Protein AF-A0A947JYG7-F1 (afdb_monomer_lite)

Structure (mmCIF, N/CA/C/O backbone):
data_AF-A0A947JYG7-F1
#
_entry.id   AF-A0A947JYG7-F1
#
loop_
_atom_site.group_PDB
_atom_site.id
_atom_site.type_symbol
_atom_site.label_atom_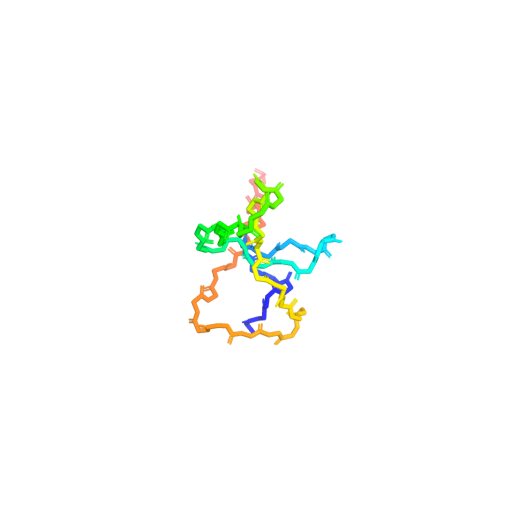id
_atom_site.label_alt_id
_atom_site.label_comp_id
_atom_site.label_asym_id
_atom_site.label_entity_id
_atom_site.label_seq_id
_atom_site.pdbx_PDB_ins_code
_atom_site.Cartn_x
_atom_site.Cartn_y
_atom_site.Cartn_z
_atom_site.occupancy
_atom_site.B_iso_or_equiv
_atom_site.auth_seq_id
_atom_site.auth_comp_id
_atom_site.auth_asym_id
_atom_site.auth_atom_id
_atom_site.pdbx_PDB_model_num
ATOM 1 N N . MET A 1 1 ? -2.654 -5.449 12.367 1.00 71.38 1 MET A N 1
ATOM 2 C CA . MET A 1 1 ? -1.498 -4.601 11.979 1.00 71.38 1 MET A CA 1
ATOM 3 C C . MET A 1 1 ? -1.307 -4.770 10.481 1.00 71.38 1 MET A C 1
ATOM 5 O O . MET A 1 1 ? -0.264 -5.230 10.037 1.00 71.38 1 MET A O 1
ATOM 9 N N . HIS A 1 2 ? -2.359 -4.491 9.717 1.00 89.94 2 HIS A N 1
ATOM 10 C CA . HIS A 1 2 ? -2.441 -4.910 8.323 1.00 89.94 2 HIS A CA 1
ATOM 11 C C . HIS A 1 2 ? -2.050 -3.774 7.390 1.00 89.94 2 HIS A C 1
ATOM 13 O O . HIS A 1 2 ? -2.042 -2.601 7.788 1.00 89.94 2 HIS A O 1
ATOM 19 N N . CYS A 1 3 ? -1.726 -4.127 6.152 1.00 90.50 3 CYS A N 1
ATOM 20 C CA . CYS A 1 3 ? -1.388 -3.181 5.107 1.00 90.50 3 CYS A CA 1
ATOM 21 C C . CYS A 1 3 ? -2.440 -2.068 4.976 1.00 90.50 3 CYS A C 1
ATOM 23 O O . CYS A 1 3 ? -2.036 -0.916 4.890 1.00 90.50 3 CYS A O 1
ATOM 25 N N . GLU A 1 4 ? -3.742 -2.341 5.120 1.00 90.38 4 GLU A N 1
ATOM 26 C CA . GLU A 1 4 ? -4.816 -1.328 5.023 1.00 90.38 4 GLU A CA 1
ATOM 27 C C . GLU A 1 4 ? -4.600 -0.060 5.876 1.00 90.38 4 GLU A C 1
ATOM 29 O O . GLU A 1 4 ? -4.968 1.038 5.469 1.00 90.38 4 GLU A O 1
ATOM 34 N N . SER A 1 5 ? -3.977 -0.202 7.052 1.00 90.38 5 SER A N 1
ATOM 35 C CA . SER A 1 5 ? -3.737 0.887 8.015 1.00 90.38 5 SER A CA 1
ATOM 36 C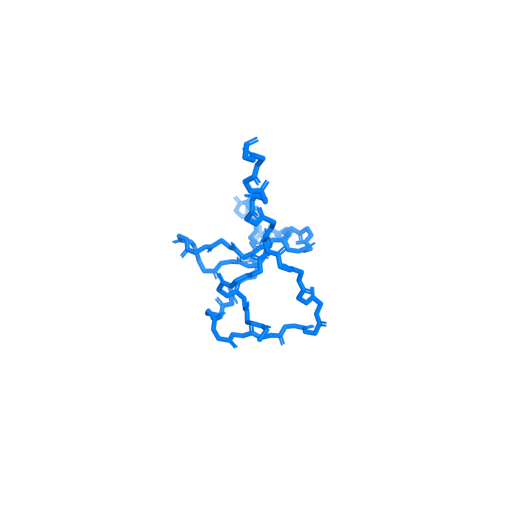 C . SER A 1 5 ? -2.268 1.331 8.053 1.00 90.38 5 SER A C 1
ATOM 38 O O . SER A 1 5 ? -1.849 2.083 8.940 1.00 90.38 5 SER A O 1
ATOM 40 N N . CYS A 1 6 ? -1.449 0.824 7.131 1.00 92.31 6 CYS A N 1
ATOM 41 C CA . CYS A 1 6 ? -0.018 1.077 7.071 1.00 92.31 6 CYS A CA 1
ATOM 42 C C . CYS A 1 6 ? 0.279 2.316 6.218 1.00 92.31 6 CYS A C 1
ATOM 44 O O . CYS A 1 6 ? -0.235 2.453 5.110 1.00 92.31 6 CYS A O 1
ATOM 46 N N . LYS A 1 7 ? 1.199 3.178 6.664 1.00 92.75 7 LYS A N 1
ATOM 47 C CA . LYS A 1 7 ? 1.589 4.405 5.942 1.00 92.75 7 LYS A CA 1
ATOM 48 C C . LYS A 1 7 ? 2.164 4.164 4.543 1.00 92.75 7 LYS A C 1
ATOM 50 O O . LYS A 1 7 ? 2.259 5.091 3.747 1.00 92.75 7 LYS A O 1
ATOM 55 N N . PHE A 1 8 ? 2.633 2.946 4.284 1.00 92.06 8 PHE A N 1
ATOM 56 C CA . PHE A 1 8 ? 3.265 2.560 3.024 1.00 92.06 8 PHE A CA 1
ATOM 57 C C . PHE A 1 8 ? 2.294 1.902 2.044 1.00 92.06 8 PHE A C 1
ATOM 59 O O . PHE A 1 8 ? 2.669 1.668 0.898 1.00 92.06 8 PHE A O 1
ATOM 66 N N . TYR A 1 9 ? 1.089 1.549 2.481 1.00 92.62 9 TYR A N 1
ATOM 67 C CA . TYR A 1 9 ? 0.133 0.853 1.637 1.00 92.62 9 TYR A CA 1
ATOM 68 C C . TYR A 1 9 ? -0.625 1.837 0.750 1.00 92.62 9 TYR A C 1
ATOM 70 O O . TYR A 1 9 ? -1.141 2.850 1.225 1.00 92.62 9 TYR A O 1
ATOM 78 N N . GLN A 1 10 ? -0.695 1.535 -0.545 1.00 92.69 10 GLN A N 1
ATOM 79 C CA . GLN A 1 10 ? -1.489 2.292 -1.502 1.00 92.69 10 GLN A CA 1
ATOM 80 C C . GLN A 1 10 ? -2.776 1.523 -1.819 1.00 92.69 10 GLN A C 1
ATOM 82 O O . GLN A 1 10 ? -2.764 0.588 -2.618 1.00 92.69 10 GLN A O 1
ATOM 87 N N . ALA A 1 11 ? -3.893 1.943 -1.222 1.00 89.25 11 ALA A N 1
ATOM 88 C CA . ALA A 1 11 ? -5.197 1.307 -1.391 1.00 89.25 11 ALA A CA 1
ATOM 89 C C . ALA A 1 11 ? -5.710 1.299 -2.842 1.00 89.25 11 ALA A C 1
ATOM 91 O O . ALA A 1 11 ? -6.343 0.328 -3.246 1.00 89.25 11 ALA A O 1
ATOM 92 N N . MET A 1 12 ? -5.419 2.331 -3.647 1.00 88.81 12 MET A N 1
ATOM 93 C CA . MET A 1 12 ? -5.927 2.400 -5.031 1.00 88.81 12 MET A CA 1
ATOM 94 C C . MET A 1 12 ? -5.299 1.350 -5.952 1.00 88.81 12 MET A C 1
ATOM 96 O O . MET A 1 12 ? -5.962 0.861 -6.860 1.00 88.81 12 MET A O 1
ATOM 100 N N . SER A 1 13 ? -4.035 1.004 -5.709 1.00 89.12 13 SER A N 1
ATOM 101 C CA . SER A 1 13 ? -3.285 0.046 -6.530 1.00 89.12 13 SER A CA 1
ATOM 102 C C . SER A 1 13 ? -3.049 -1.292 -5.822 1.00 89.12 13 SER A C 1
ATOM 104 O O . SER A 1 13 ? -2.529 -2.221 -6.431 1.00 89.12 13 SER A O 1
ATOM 106 N N . SER A 1 14 ? -3.427 -1.400 -4.542 1.00 92.38 14 SER A N 1
ATOM 107 C CA . SER A 1 14 ? -3.095 -2.530 -3.663 1.00 92.38 14 SER A CA 1
ATOM 108 C C . SER A 1 14 ? -1.592 -2.837 -3.655 1.00 92.38 14 SER A C 1
ATOM 110 O O . SER A 1 14 ? -1.177 -3.973 -3.859 1.00 92.38 14 SER A O 1
ATOM 112 N N . GLU A 1 15 ? -0.764 -1.803 -3.471 1.00 93.38 15 GLU A N 1
ATOM 113 C CA . GLU A 1 15 ? 0.704 -1.877 -3.553 1.00 93.38 15 GLU A CA 1
ATOM 114 C C . GLU A 1 15 ? 1.368 -1.529 -2.215 1.00 93.38 15 GLU A C 1
ATOM 116 O O . GLU A 1 15 ? 0.935 -0.607 -1.517 1.00 93.38 15 GLU A O 1
ATOM 121 N N . CYS A 1 16 ? 2.477 -2.198 -1.882 1.00 92.06 16 CYS A N 1
ATOM 122 C CA . CYS A 1 16 ? 3.315 -1.827 -0.740 1.00 92.06 16 CYS A CA 1
ATOM 123 C C . CYS A 1 16 ? 4.487 -0.943 -1.179 1.00 92.06 16 CYS A C 1
ATOM 125 O O . CYS A 1 16 ? 5.386 -1.397 -1.885 1.00 92.06 16 CYS A O 1
ATOM 127 N N . ARG A 1 17 ? 4.529 0.307 -0.699 1.00 91.12 17 ARG A N 1
ATOM 128 C CA . ARG A 1 17 ? 5.584 1.286 -1.017 1.00 91.12 17 ARG A CA 1
ATOM 129 C C . ARG A 1 17 ? 6.707 1.388 0.009 1.00 91.12 17 ARG A C 1
ATOM 131 O O . ARG A 1 17 ? 7.359 2.423 0.128 1.00 91.12 17 ARG A O 1
ATOM 138 N N . ARG A 1 18 ? 6.926 0.323 0.781 1.00 90.81 18 ARG A N 1
ATOM 139 C CA . ARG A 1 18 ? 7.976 0.302 1.807 1.00 90.81 18 ARG A CA 1
ATOM 140 C C . ARG A 1 18 ? 9.384 0.267 1.204 1.00 90.81 18 ARG A C 1
ATOM 142 O O . ARG A 1 18 ? 10.265 0.965 1.697 1.00 90.81 18 ARG A O 1
ATOM 149 N N . TYR A 1 19 ? 9.586 -0.530 0.158 1.00 89.50 19 TYR A N 1
ATOM 150 C CA . TYR A 1 19 ? 10.883 -0.752 -0.489 1.00 89.50 19 TYR A CA 1
ATOM 151 C C . TYR A 1 19 ? 10.858 -0.288 -1.929 1.00 89.50 19 TYR A C 1
ATOM 153 O O . TYR A 1 19 ? 9.849 -0.507 -2.577 1.00 89.50 19 TYR A O 1
ATOM 161 N N . ALA A 1 20 ? 11.963 0.278 -2.426 1.00 87.81 20 ALA A N 1
ATOM 162 C CA . ALA A 1 20 ? 12.078 0.748 -3.806 1.00 87.81 20 ALA A CA 1
ATOM 163 C C . ALA A 1 20 ? 11.465 -0.246 -4.818 1.00 87.81 20 ALA A C 1
ATOM 165 O O . ALA A 1 20 ? 11.652 -1.457 -4.665 1.00 87.81 20 ALA A O 1
ATOM 166 N N . PRO A 1 21 ? 10.741 0.251 -5.837 1.00 87.25 21 PRO A N 1
ATOM 167 C CA . PRO A 1 21 ? 10.049 -0.607 -6.783 1.00 87.25 21 PRO A CA 1
ATOM 168 C C . PRO A 1 21 ? 11.061 -1.443 -7.565 1.00 87.25 21 PRO A C 1
ATOM 170 O O . PRO A 1 21 ? 12.174 -0.990 -7.854 1.00 87.25 21 PRO A O 1
ATOM 173 N N . SER A 1 22 ? 10.673 -2.661 -7.924 1.00 84.81 22 SER A N 1
ATOM 174 C CA . SER A 1 22 ? 11.527 -3.533 -8.719 1.00 84.81 22 SER A CA 1
ATOM 175 C C . SER A 1 22 ? 11.662 -2.966 -10.136 1.00 84.81 22 SER A C 1
ATOM 177 O O . SER A 1 22 ? 10.658 -2.546 -10.72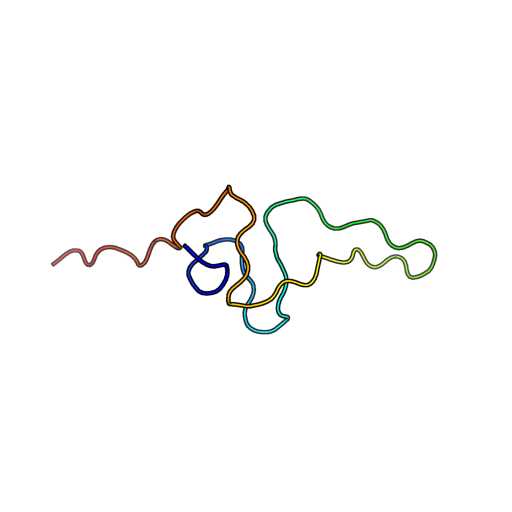4 1.00 84.81 22 SER A 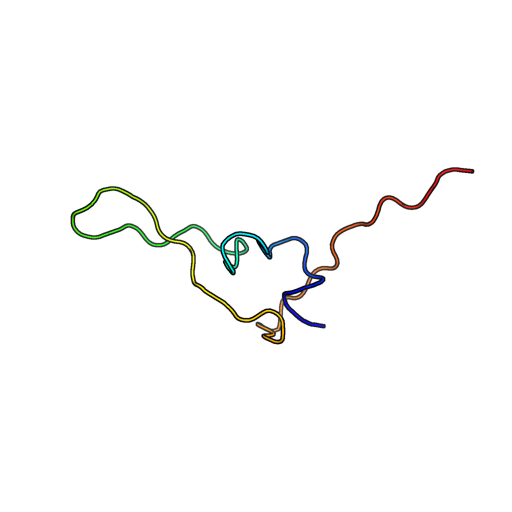O 1
ATOM 179 N N . PRO A 1 23 ? 12.881 -2.919 -10.702 1.00 80.56 23 PRO A N 1
ATOM 180 C CA . PRO A 1 23 ? 13.065 -2.488 -12.081 1.00 80.56 23 PRO A CA 1
ATOM 181 C C . PRO A 1 23 ? 12.344 -3.470 -13.014 1.00 80.56 23 PRO A C 1
ATOM 183 O O . PRO A 1 23 ? 12.564 -4.674 -12.913 1.00 80.56 23 PRO A O 1
ATOM 186 N N . ALA A 1 24 ? 11.490 -2.979 -13.919 1.00 73.12 24 ALA A N 1
ATOM 187 C CA . ALA A 1 24 ? 10.955 -3.834 -14.975 1.00 73.12 24 ALA A CA 1
ATOM 188 C C . ALA A 1 24 ? 12.057 -4.181 -15.972 1.00 73.12 24 ALA A C 1
ATOM 190 O O . ALA A 1 24 ? 12.679 -3.292 -16.566 1.00 73.12 24 ALA A O 1
ATOM 191 N N . GLU A 1 25 ? 12.248 -5.475 -16.207 1.00 62.84 25 GLU A N 1
ATOM 192 C CA . GLU A 1 25 ? 12.949 -5.942 -17.394 1.00 62.84 25 GLU A CA 1
ATOM 193 C C . GLU A 1 25 ? 12.043 -5.713 -18.610 1.00 62.84 25 GLU A C 1
ATOM 195 O O . GLU A 1 25 ? 11.035 -6.387 -18.781 1.00 62.84 25 GLU A O 1
ATOM 200 N N . GLY A 1 26 ? 12.378 -4.724 -19.443 1.00 67.62 26 GLY A N 1
ATOM 201 C CA . GLY A 1 26 ? 11.694 -4.465 -20.716 1.00 67.62 26 GLY A CA 1
ATOM 202 C C . GLY A 1 26 ? 10.935 -3.140 -20.761 1.00 67.62 26 GLY A C 1
ATOM 203 O O . GLY A 1 26 ? 11.335 -2.234 -21.492 1.00 67.62 26 GLY A O 1
ATOM 204 N N . ASP A 1 27 ? 9.879 -2.989 -19.960 1.00 68.62 27 ASP A N 1
ATOM 205 C CA . ASP A 1 27 ? 8.907 -1.885 -20.096 1.00 68.62 27 ASP A CA 1
ATOM 206 C C . ASP A 1 27 ? 9.324 -0.553 -19.447 1.00 68.62 27 ASP A C 1
ATOM 208 O O . ASP A 1 27 ? 8.573 0.426 -19.471 1.00 68.62 27 ASP A O 1
ATOM 212 N N . LYS A 1 28 ? 10.535 -0.489 -18.874 1.00 70.25 28 LYS A N 1
ATOM 213 C CA . LYS A 1 28 ? 11.126 0.693 -18.204 1.00 70.25 28 LYS A CA 1
ATOM 214 C C . LYS A 1 28 ? 10.278 1.304 -17.075 1.00 70.25 28 LYS A C 1
ATOM 216 O O . LYS A 1 28 ? 10.616 2.381 -16.585 1.00 70.25 28 LYS A O 1
ATOM 221 N N . GLN A 1 29 ? 9.206 0.646 -16.643 1.00 75.69 29 GLN A N 1
ATOM 222 C CA . GLN A 1 29 ? 8.342 1.095 -15.555 1.00 75.69 29 GLN A CA 1
ATOM 223 C C . GLN A 1 29 ? 8.628 0.270 -14.310 1.00 75.69 29 GLN A C 1
ATOM 225 O O . GLN A 1 29 ? 8.535 -0.945 -14.329 1.00 75.69 29 GLN A O 1
ATOM 230 N N . ALA A 1 30 ? 9.021 0.915 -13.220 1.00 84.12 30 ALA A N 1
ATOM 231 C CA . ALA A 1 30 ? 9.267 0.195 -11.981 1.00 84.12 30 ALA A CA 1
ATOM 232 C C . ALA A 1 30 ? 7.931 -0.230 -11.349 1.00 84.12 30 ALA A C 1
ATOM 234 O O . ALA A 1 30 ? 7.004 0.579 -11.271 1.00 84.12 30 ALA A O 1
ATOM 235 N N . HIS A 1 31 ? 7.844 -1.477 -10.886 1.00 85.12 31 HIS A N 1
ATOM 236 C CA . HIS A 1 31 ? 6.627 -2.025 -10.287 1.00 85.12 31 HIS A CA 1
ATOM 237 C C . HIS A 1 31 ? 6.791 -2.194 -8.781 1.00 85.12 31 HIS A C 1
ATOM 239 O O . HIS A 1 31 ? 7.819 -2.675 -8.298 1.00 85.12 31 HIS A O 1
ATOM 245 N N . TRP A 1 32 ? 5.765 -1.796 -8.036 1.00 89.75 32 TRP A N 1
ATOM 246 C CA . TRP A 1 32 ? 5.689 -2.079 -6.610 1.00 89.75 32 TRP A CA 1
ATOM 247 C C . TRP A 1 32 ? 5.059 -3.455 -6.392 1.00 89.75 32 TRP A C 1
ATOM 249 O O . TRP A 1 32 ? 4.228 -3.881 -7.193 1.00 89.75 32 TRP A O 1
ATOM 259 N N . PRO A 1 33 ? 5.430 -4.162 -5.315 1.00 89.19 33 PRO A N 1
ATOM 260 C CA . PRO A 1 33 ? 4.797 -5.428 -4.991 1.00 89.19 33 PRO A CA 1
ATOM 261 C C . PRO A 1 33 ? 3.326 -5.206 -4.631 1.00 89.19 33 PRO A C 1
ATOM 263 O O . PRO A 1 33 ? 3.002 -4.387 -3.762 1.00 89.19 33 PRO A O 1
ATOM 266 N N . ASN A 1 34 ? 2.444 -5.966 -5.278 1.00 91.69 34 ASN A N 1
ATOM 267 C CA . ASN A 1 34 ? 1.042 -6.043 -4.899 1.00 91.69 34 ASN A CA 1
ATOM 268 C C . ASN A 1 34 ? 0.892 -6.817 -3.584 1.00 91.69 34 ASN A C 1
ATOM 270 O O . ASN A 1 34 ? 1.460 -7.898 -3.430 1.00 91.69 34 ASN A O 1
ATOM 274 N N . VAL A 1 35 ? 0.122 -6.265 -2.648 1.00 91.81 35 VAL A N 1
ATOM 275 C CA . VAL A 1 35 ? -0.176 -6.871 -1.340 1.00 91.81 35 VAL A CA 1
ATOM 276 C C . VAL A 1 35 ? -1.665 -6.738 -1.042 1.00 91.81 35 VAL A C 1
ATOM 278 O O . VAL A 1 35 ? -2.300 -5.767 -1.464 1.00 91.81 35 VAL A O 1
ATOM 281 N N . ALA A 1 36 ? -2.234 -7.693 -0.312 1.00 92.25 36 ALA A N 1
ATOM 282 C CA . ALA A 1 36 ? -3.610 -7.595 0.146 1.00 92.25 36 ALA A CA 1
ATOM 283 C C . ALA A 1 36 ? -3.740 -6.578 1.289 1.00 92.25 36 ALA A C 1
ATOM 285 O O . ALA A 1 36 ? -2.791 -6.260 2.000 1.00 92.25 36 ALA A O 1
ATOM 286 N N . GLN A 1 37 ? -4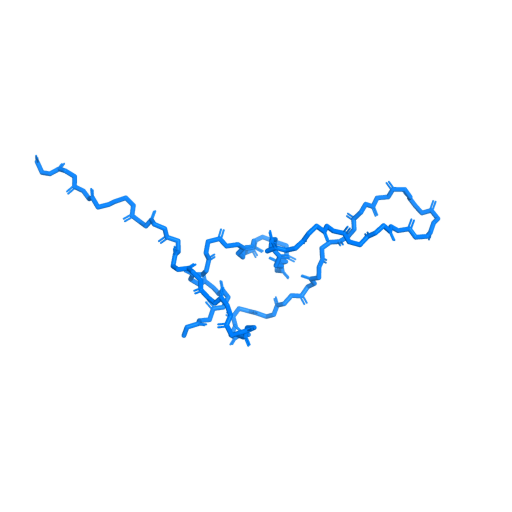.957 -6.087 1.508 1.00 91.25 37 GLN A N 1
ATOM 287 C CA . GLN A 1 37 ? -5.257 -5.186 2.625 1.00 91.25 37 GLN A CA 1
ATOM 288 C C . GLN A 1 37 ? -4.987 -5.835 3.987 1.00 91.25 37 GLN A C 1
ATOM 290 O O . GLN A 1 37 ? -4.501 -5.156 4.888 1.00 91.25 37 GLN A O 1
ATOM 295 N N . ASP A 1 38 ? -5.253 -7.138 4.092 1.00 92.50 38 ASP A N 1
ATOM 296 C CA . ASP A 1 38 ? -5.071 -7.952 5.298 1.00 92.50 38 ASP A CA 1
ATOM 297 C C . ASP A 1 38 ? -3.623 -8.463 5.466 1.00 92.50 38 ASP A C 1
ATOM 299 O O . ASP A 1 38 ? -3.273 -9.011 6.507 1.00 92.50 38 ASP A O 1
ATOM 303 N N . ASP A 1 39 ? -2.746 -8.249 4.473 1.00 91.31 39 ASP A N 1
ATOM 304 C CA . ASP A 1 39 ? -1.354 -8.695 4.559 1.00 91.31 39 ASP A CA 1
ATOM 305 C C . ASP A 1 39 ? -0.582 -7.966 5.660 1.00 91.31 39 ASP A C 1
ATOM 307 O O . ASP A 1 39 ? -0.859 -6.820 6.036 1.00 91.31 39 ASP A O 1
ATOM 311 N N . TRP A 1 40 ? 0.459 -8.634 6.153 1.00 89.75 40 TRP A N 1
ATOM 312 C CA . TRP A 1 40 ? 1.379 -8.063 7.121 1.00 89.75 40 TRP A CA 1
ATOM 313 C C . TRP A 1 40 ? 2.810 -8.543 6.880 1.00 89.75 40 TRP A C 1
ATOM 315 O O . TRP A 1 40 ? 3.134 -9.716 7.036 1.00 89.75 40 TRP A O 1
ATOM 325 N N . CYS A 1 41 ? 3.697 -7.602 6.555 1.00 88.38 41 CYS A N 1
ATOM 326 C CA . CYS A 1 41 ? 5.111 -7.874 6.292 1.00 88.38 41 CYS A CA 1
ATOM 327 C C . CYS A 1 41 ? 6.012 -7.837 7.543 1.00 88.38 41 CYS A C 1
ATOM 329 O O . CYS A 1 41 ? 7.231 -7.863 7.414 1.00 88.38 41 CYS A O 1
ATOM 331 N N . GLY A 1 42 ? 5.452 -7.703 8.752 1.00 89.06 42 GLY A N 1
ATOM 332 C CA . GLY A 1 42 ? 6.227 -7.562 9.995 1.00 89.06 42 GLY A CA 1
ATOM 333 C C . GLY A 1 42 ? 6.700 -6.135 10.298 1.00 89.06 42 GLY A C 1
ATOM 334 O O . GLY A 1 42 ? 6.951 -5.799 11.450 1.00 89.06 42 GLY A O 1
ATOM 335 N N . GLU A 1 43 ? 6.740 -5.253 9.299 1.00 88.19 43 GLU A N 1
ATOM 336 C CA . GLU A 1 43 ? 7.277 -3.892 9.429 1.00 88.19 43 GLU A CA 1
ATOM 337 C C . GLU A 1 43 ? 6.196 -2.807 9.312 1.00 88.19 43 GLU A C 1
ATOM 339 O O . GLU A 1 43 ? 6.391 -1.741 8.711 1.00 88.19 43 GLU A O 1
ATOM 344 N N . PHE A 1 44 ? 5.025 -3.111 9.869 1.00 89.62 44 PHE A N 1
ATOM 345 C CA . PHE A 1 44 ? 3.880 -2.212 9.914 1.00 89.62 44 PHE A CA 1
ATOM 346 C C . PHE A 1 44 ? 4.253 -0.884 10.585 1.00 89.62 44 PHE A C 1
ATOM 348 O O . PHE A 1 44 ? 4.808 -0.857 11.683 1.00 89.62 44 PHE A O 1
ATOM 355 N N . VAL A 1 45 ? 3.894 0.225 9.941 1.00 90.94 45 VAL A N 1
ATOM 356 C CA . VAL A 1 45 ? 3.968 1.562 10.534 1.00 90.94 45 VAL A CA 1
ATOM 357 C C . VAL A 1 45 ? 2.620 2.218 10.319 1.00 90.94 45 VAL A C 1
ATOM 359 O O . VAL A 1 45 ? 2.212 2.387 9.171 1.00 90.94 45 VAL A O 1
ATOM 362 N N . ALA A 1 46 ? 1.940 2.580 11.405 1.00 88.75 46 ALA A N 1
ATOM 363 C CA . ALA A 1 46 ? 0.648 3.247 11.325 1.00 88.75 46 ALA A CA 1
ATOM 364 C C . ALA A 1 46 ? 0.762 4.516 10.467 1.00 88.75 46 ALA A C 1
ATOM 366 O O . ALA A 1 46 ? 1.711 5.292 10.620 1.00 88.75 46 ALA A O 1
ATOM 367 N N . ALA A 1 47 ? -0.180 4.705 9.542 1.00 81.31 47 ALA A N 1
ATOM 368 C CA . ALA A 1 47 ? -0.358 6.002 8.904 1.00 81.31 47 ALA A CA 1
ATOM 369 C C . ALA A 1 47 ? -0.695 7.015 10.003 1.00 81.31 47 ALA A C 1
ATOM 371 O O . ALA A 1 47 ? -1.634 6.799 10.767 1.00 81.31 47 ALA A O 1
ATOM 372 N N . ASP A 1 48 ? 0.110 8.071 10.134 1.00 70.69 48 ASP A N 1
ATOM 373 C CA . ASP A 1 48 ? -0.128 9.114 11.128 1.00 70.69 48 ASP A CA 1
ATOM 374 C C . ASP A 1 48 ? -1.419 9.841 10.731 1.00 70.69 48 ASP A C 1
ATOM 376 O O . ASP A 1 48 ? -1.434 10.708 9.856 1.00 70.69 48 ASP A O 1
ATOM 380 N N . VAL A 1 49 ? -2.545 9.417 11.306 1.00 60.88 49 VAL A N 1
ATOM 381 C CA . VAL A 1 49 ? -3.773 10.204 11.283 1.00 60.88 49 VAL A CA 1
ATOM 382 C C . VAL A 1 49 ? -3.455 11.393 12.165 1.00 60.88 49 VAL A C 1
ATOM 384 O O . VAL A 1 49 ? -3.404 11.229 13.384 1.00 60.88 49 VAL A O 1
ATOM 387 N N . GLN A 1 50 ? -3.157 12.541 11.545 1.00 52.75 50 GLN A N 1
ATOM 388 C CA . GLN A 1 50 ? -2.811 13.777 12.239 1.00 52.75 50 GLN A CA 1
ATOM 389 C C . GLN A 1 50 ? -3.647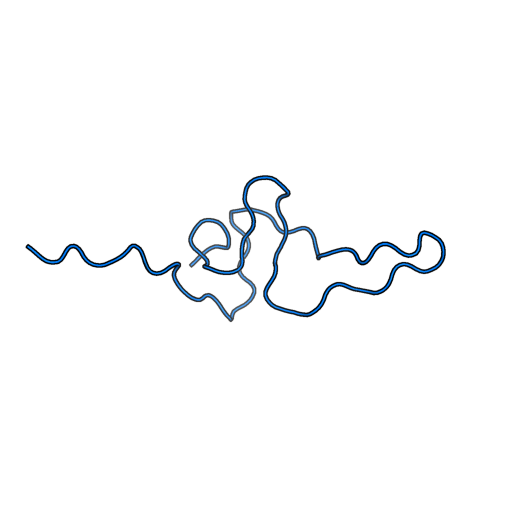 13.907 13.508 1.00 52.75 50 GLN A C 1
ATOM 391 O O . GLN A 1 50 ? -4.867 14.083 13.466 1.00 52.75 50 GLN A O 1
ATOM 396 N N . ARG A 1 51 ? -2.968 13.775 14.645 1.00 53.50 51 ARG A N 1
ATOM 397 C CA . ARG A 1 51 ? -3.543 13.998 15.961 1.00 53.50 51 ARG A CA 1
ATOM 398 C C . ARG A 1 51 ? -4.069 15.433 15.958 1.00 53.50 51 ARG A C 1
ATOM 400 O O . ARG A 1 51 ? -3.277 16.370 15.884 1.00 53.50 51 ARG A O 1
ATOM 407 N N . GLN A 1 52 ? -5.395 15.581 15.949 1.00 52.00 52 GLN A N 1
ATOM 408 C CA . GLN A 1 52 ? -6.084 16.868 16.009 1.00 52.00 52 GLN A CA 1
ATOM 409 C C . GLN A 1 52 ? -5.459 17.722 17.119 1.00 52.00 52 GLN A C 1
ATOM 411 O O . GLN A 1 52 ? -5.463 17.326 18.286 1.00 52.00 52 GLN A O 1
ATOM 416 N N . VAL A 1 53 ? -4.909 18.878 16.750 1.00 51.31 53 VAL A N 1
ATOM 417 C CA . VAL A 1 53 ? -4.671 19.959 17.706 1.00 51.31 53 VAL A CA 1
ATOM 418 C C . VAL A 1 53 ? -6.023 20.635 17.904 1.00 51.31 53 VAL A C 1
ATOM 420 O O . VAL A 1 53 ? -6.605 21.141 16.944 1.00 51.31 53 VAL A O 1
ATOM 423 N N . ALA A 1 54 ? -6.531 20.505 19.129 1.00 52.00 54 ALA A N 1
ATOM 424 C CA . ALA A 1 54 ? -7.733 21.153 19.639 1.00 52.00 54 ALA A CA 1
ATOM 425 C C . ALA A 1 54 ? -7.571 22.676 19.736 1.00 52.00 54 ALA A C 1
ATOM 427 O O . ALA A 1 54 ? -6.416 23.132 19.911 1.00 52.00 54 ALA A O 1
#

Foldseek 3Di:
DFLLQALQADPVQQFGNPDFFCQDDPPRDGHGDHDDRRDDPPPGDGNCPPDDDD

Sequence (54 aa):
MHCESCKFYQAMSSECRRYAPSPAEGDKQAHWPNVAQDDWCGEFVAADVQRQVA

Secondary structure (DSSP, 8-state):
--GGGBTTEETTTTEE-SS-PBPPTTT---BPPB--TT---S---B--------

pLDDT: mean 82.74, std 12.73, range [51.31, 93.38]

Radius of gyration: 13.48 Å; chains: 1; bounding box: 21×30×40 Å